Protein AF-A0A8J3UN17-F1 (afdb_monomer_lite)

Organism: NCBI:txid234614

Structure (mmCIF, N/CA/C/O backbone):
data_AF-A0A8J3UN17-F1
#
_entry.id   AF-A0A8J3UN17-F1
#
loop_
_atom_site.group_PDB
_atom_site.id
_atom_site.type_symbol
_atom_site.label_atom_id
_atom_site.label_alt_id
_atom_site.label_comp_id
_atom_site.label_asym_id
_atom_site.label_entity_id
_atom_site.label_seq_id
_atom_site.pdbx_PDB_ins_code
_atom_site.Cartn_x
_atom_site.Cartn_y
_atom_site.Cartn_z
_atom_site.occupancy
_atom_site.B_iso_or_equiv
_atom_site.auth_seq_id
_atom_site.auth_comp_id
_atom_site.auth_asym_id
_atom_site.auth_atom_id
_atom_site.pdbx_PDB_model_num
ATOM 1 N N . MET A 1 1 ? -39.071 50.445 -12.992 1.00 40.19 1 MET A N 1
ATOM 2 C CA . MET A 1 1 ? -38.0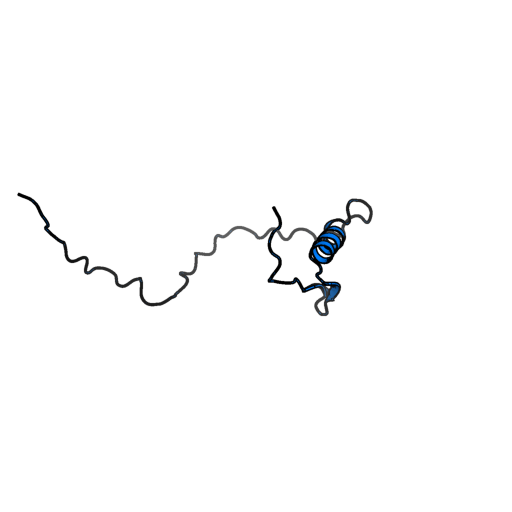36 50.228 -11.968 1.00 40.19 1 MET A CA 1
ATOM 3 C C . MET A 1 1 ? -37.836 48.726 -11.927 1.00 40.19 1 MET A C 1
ATOM 5 O O . MET A 1 1 ? -38.687 48.098 -11.324 1.00 40.19 1 MET A O 1
ATOM 9 N N . LEU A 1 2 ? -36.842 48.243 -12.701 1.00 54.91 2 LEU A N 1
ATOM 10 C CA . LEU A 1 2 ? -36.040 47.008 -12.543 1.00 54.91 2 LEU A CA 1
ATOM 11 C C . LEU A 1 2 ? -36.819 45.706 -12.253 1.00 54.91 2 LEU A C 1
ATOM 13 O O . LEU A 1 2 ? -37.566 45.644 -11.289 1.00 54.91 2 LEU A O 1
ATOM 17 N N . ASP A 1 3 ? -36.743 44.602 -12.983 1.00 45.69 3 ASP A N 1
ATOM 18 C CA . ASP A 1 3 ? -35.840 43.998 -13.973 1.00 45.69 3 ASP A CA 1
ATOM 19 C C . ASP A 1 3 ? -36.698 42.852 -14.605 1.00 45.69 3 ASP A C 1
ATOM 21 O O . ASP A 1 3 ? -37.792 42.569 -14.117 1.00 45.69 3 ASP A O 1
ATOM 25 N N . ASP A 1 4 ? -36.396 42.140 -15.682 1.00 52.25 4 ASP A N 1
ATOM 26 C CA . ASP A 1 4 ? -35.121 41.672 -16.196 1.00 52.25 4 ASP A CA 1
ATOM 27 C C . ASP A 1 4 ? -35.403 41.177 -17.625 1.00 52.25 4 ASP A C 1
ATOM 29 O O . ASP A 1 4 ? -36.339 40.405 -17.870 1.00 52.25 4 ASP A O 1
ATOM 33 N N . ASP A 1 5 ? -34.619 41.671 -18.572 1.00 61.41 5 ASP A N 1
ATOM 34 C CA . ASP A 1 5 ? -34.517 41.142 -19.923 1.00 61.41 5 ASP A CA 1
ATOM 35 C C . ASP A 1 5 ? -33.709 39.843 -19.792 1.00 61.41 5 ASP A C 1
ATOM 37 O O . ASP A 1 5 ? -32.487 39.880 -19.674 1.00 61.41 5 ASP A O 1
ATOM 41 N N . VAL A 1 6 ? -34.383 38.692 -19.686 1.00 59.41 6 VAL A N 1
ATOM 42 C CA . VAL A 1 6 ? -33.701 37.390 -19.650 1.00 59.41 6 VAL A CA 1
ATOM 43 C C . VAL A 1 6 ? -33.501 36.930 -21.092 1.00 59.41 6 VAL A C 1
ATOM 45 O O . VAL A 1 6 ? -34.457 36.428 -21.697 1.00 59.41 6 VAL A O 1
ATOM 48 N N . PRO A 1 7 ? -32.293 37.050 -21.674 1.00 54.38 7 PRO A N 1
ATOM 49 C CA . PRO A 1 7 ? -32.032 36.439 -22.960 1.00 54.38 7 PRO A CA 1
ATOM 50 C C . PRO A 1 7 ? -32.165 34.922 -22.820 1.00 54.38 7 PRO A C 1
ATOM 52 O O . PRO A 1 7 ? -31.594 34.289 -21.927 1.00 54.38 7 PRO A O 1
ATOM 55 N N . GLN A 1 8 ? -32.943 34.331 -23.722 1.00 59.81 8 GLN A N 1
ATOM 56 C CA . GLN A 1 8 ? -32.998 32.889 -23.902 1.00 59.81 8 GLN A CA 1
ATOM 57 C C . GLN A 1 8 ? -31.629 32.432 -24.425 1.00 59.81 8 GLN A C 1
ATOM 59 O O . GLN A 1 8 ? -31.377 32.468 -25.626 1.00 59.81 8 GLN A O 1
ATOM 64 N N . ASN A 1 9 ? -30.737 32.031 -23.515 1.00 54.59 9 ASN A N 1
ATOM 65 C CA . ASN A 1 9 ? -29.508 31.308 -23.838 1.00 54.59 9 ASN A CA 1
ATOM 66 C C . ASN A 1 9 ? -29.897 29.957 -24.461 1.00 54.59 9 ASN A C 1
ATOM 68 O O . ASN A 1 9 ? -30.068 28.967 -23.752 1.00 54.59 9 ASN A O 1
ATOM 72 N N . HIS A 1 10 ? -30.103 29.944 -25.778 1.00 53.31 10 HIS A N 1
ATOM 73 C CA . HIS A 1 10 ? -30.450 28.765 -26.573 1.00 53.31 10 HIS A CA 1
ATOM 74 C C . HIS A 1 10 ? -29.294 28.309 -27.470 1.00 53.31 10 HIS A C 1
ATOM 76 O O . HIS A 1 10 ? -29.521 27.780 -28.550 1.00 53.31 10 HIS A O 1
ATOM 82 N N . GLU A 1 11 ? -28.046 28.500 -27.050 1.00 50.59 11 GLU A N 1
ATOM 83 C CA . GLU A 1 11 ? -26.915 28.011 -27.833 1.00 50.59 11 GLU A CA 1
ATOM 84 C C . GLU A 1 11 ? -25.999 27.158 -26.955 1.00 50.59 11 GLU A C 1
ATOM 86 O O . GLU A 1 11 ? -25.400 27.616 -25.982 1.00 50.59 11 GLU A O 1
ATOM 91 N N . ASP A 1 12 ? -25.957 25.888 -27.355 1.00 52.34 12 ASP A N 1
ATOM 92 C CA . ASP A 1 12 ? -24.967 24.861 -27.064 1.00 52.34 12 ASP A CA 1
ATOM 93 C C . ASP A 1 12 ? -25.209 23.962 -25.847 1.00 52.34 12 ASP A C 1
ATOM 95 O O . ASP A 1 12 ? -24.608 24.069 -24.776 1.00 52.34 12 ASP A O 1
ATOM 99 N N . ASP A 1 13 ? -26.013 22.935 -26.128 1.00 51.94 13 ASP A N 1
ATOM 100 C CA . ASP A 1 13 ? -26.277 21.695 -25.393 1.00 51.94 13 ASP A CA 1
ATOM 101 C C . ASP A 1 13 ? -25.019 20.818 -25.165 1.00 51.94 13 ASP A C 1
ATOM 103 O O . ASP A 1 13 ? -25.047 19.588 -25.242 1.00 51.94 13 ASP A O 1
ATOM 107 N N . ALA A 1 14 ? -23.871 21.424 -24.864 1.00 53.22 14 ALA A N 1
ATOM 108 C CA . ALA A 1 14 ? -22.590 20.747 -24.677 1.00 53.22 14 ALA A CA 1
ATOM 109 C C . ALA A 1 14 ? -22.448 20.042 -23.311 1.00 53.22 14 ALA A C 1
ATOM 111 O O . ALA A 1 14 ? -21.364 19.559 -22.981 1.00 53.22 14 ALA A O 1
ATOM 112 N N . TYR A 1 15 ? -23.522 19.973 -22.515 1.00 48.81 15 TYR A N 1
ATOM 113 C CA . TYR A 1 15 ? -23.500 19.441 -21.147 1.00 48.81 15 TYR A CA 1
ATOM 114 C C . TYR A 1 15 ? -24.180 18.084 -20.947 1.00 48.81 15 TYR A C 1
ATOM 116 O O . TYR A 1 15 ? -24.155 17.553 -19.838 1.00 48.81 15 TYR A O 1
ATOM 124 N N . ALA A 1 16 ? -24.723 17.464 -21.993 1.00 52.62 16 ALA A N 1
ATOM 125 C CA . ALA A 1 16 ? -25.420 16.189 -21.861 1.00 52.62 16 ALA A CA 1
ATOM 126 C C . ALA A 1 16 ? -24.789 15.094 -22.722 1.00 52.62 16 ALA A C 1
ATOM 128 O O . ALA A 1 16 ? -25.431 14.623 -23.639 1.00 52.62 16 ALA A O 1
ATOM 129 N N . LEU A 1 17 ? -23.541 14.709 -22.431 1.00 52.44 17 LEU A N 1
ATOM 130 C CA . LEU A 1 17 ? -22.974 13.349 -22.531 1.00 52.44 17 LEU A CA 1
ATOM 131 C C . LEU A 1 17 ? -21.522 13.430 -22.021 1.00 52.44 17 LEU A C 1
ATOM 133 O O . LEU A 1 17 ? -20.739 14.237 -22.513 1.00 52.44 17 LEU A O 1
ATOM 137 N N . GLY A 1 18 ? -21.152 12.607 -21.035 1.00 54.06 18 GLY A N 1
ATOM 138 C CA . GLY A 1 18 ? -19.824 12.559 -20.403 1.00 54.06 18 GLY A CA 1
ATOM 139 C C . GLY A 1 18 ? -18.683 12.099 -21.321 1.00 54.06 18 GLY A C 1
ATOM 140 O O . GLY A 1 18 ? -18.067 11.064 -21.083 1.00 54.06 18 GLY A O 1
ATOM 141 N N . GLY A 1 19 ? -18.389 12.862 -22.370 1.00 52.59 19 GLY A N 1
ATOM 142 C CA . GLY A 1 19 ? -17.259 12.649 -23.261 1.00 52.59 19 GLY A CA 1
ATOM 143 C C . GLY A 1 19 ? -16.054 13.467 -22.811 1.00 52.59 19 GLY A C 1
ATOM 144 O O . GLY A 1 19 ? -16.040 14.689 -22.941 1.00 52.59 19 GLY A O 1
ATOM 145 N N . ILE A 1 20 ? -15.014 12.793 -22.322 1.00 57.44 20 ILE A N 1
ATOM 146 C CA . ILE A 1 20 ? -13.680 13.384 -22.180 1.00 57.44 20 ILE A CA 1
ATOM 147 C C . ILE A 1 20 ? -13.269 13.892 -23.567 1.00 57.44 20 ILE A C 1
ATOM 149 O O . ILE A 1 20 ? -13.071 13.092 -24.481 1.00 57.44 20 ILE A O 1
ATOM 153 N N . ARG A 1 21 ? -13.150 15.212 -23.753 1.00 63.94 21 ARG A N 1
ATOM 154 C CA . ARG A 1 21 ? -12.567 15.750 -24.987 1.00 63.94 21 ARG A CA 1
ATOM 155 C C . ARG A 1 21 ? -11.105 15.291 -25.057 1.00 63.94 21 ARG A C 1
ATOM 157 O O . ARG A 1 21 ? -10.363 15.572 -24.114 1.00 63.94 21 ARG A O 1
ATOM 164 N N . PRO A 1 22 ? -10.669 14.579 -26.112 1.00 58.69 22 PRO A N 1
ATOM 165 C CA . PRO A 1 22 ? -9.283 14.150 -26.211 1.00 58.69 22 PRO A CA 1
ATOM 166 C C . PRO A 1 22 ? -8.390 15.386 -26.342 1.00 58.69 22 PRO A C 1
ATOM 168 O O . PRO A 1 22 ? -8.522 16.170 -27.282 1.00 58.69 22 PRO A O 1
ATOM 171 N N . LEU A 1 23 ? -7.495 15.568 -25.370 1.00 68.19 23 LEU A N 1
ATOM 172 C CA . LEU A 1 23 ? -6.458 16.592 -25.429 1.00 68.19 23 LEU A CA 1
ATOM 173 C C . LEU A 1 23 ? -5.553 16.288 -26.638 1.00 68.19 23 LEU A C 1
ATOM 175 O O . LEU A 1 23 ? -5.139 15.133 -26.791 1.00 68.19 23 LEU A O 1
ATOM 179 N N . PRO A 1 24 ? -5.223 17.268 -27.499 1.00 62.53 24 PRO A N 1
ATOM 180 C CA . PRO A 1 24 ? -4.282 17.032 -28.585 1.00 62.53 24 PRO A CA 1
ATOM 181 C C . PRO A 1 24 ? -2.939 16.576 -28.007 1.00 62.53 24 PRO A C 1
ATOM 183 O O . PRO A 1 24 ? -2.420 17.168 -27.058 1.00 62.53 24 PRO A O 1
ATOM 186 N N . ALA A 1 25 ? -2.387 15.502 -28.574 1.00 65.06 25 ALA A N 1
ATOM 187 C CA . ALA A 1 25 ? -1.103 14.957 -28.162 1.00 65.06 25 ALA A CA 1
ATOM 188 C C . ALA A 1 25 ? -0.009 16.016 -28.360 1.00 65.06 25 ALA A C 1
ATOM 190 O O . ALA A 1 25 ? 0.365 16.336 -29.487 1.00 65.06 25 ALA A O 1
ATOM 191 N N . LEU A 1 26 ? 0.504 16.567 -27.259 1.00 73.94 26 LEU A N 1
ATOM 192 C CA . LEU A 1 26 ? 1.677 17.435 -27.283 1.00 73.94 26 LEU A CA 1
ATOM 193 C C . LEU A 1 26 ? 2.889 16.605 -27.752 1.00 73.94 26 LEU A C 1
ATOM 195 O O . LEU A 1 26 ? 3.213 15.598 -27.112 1.00 73.94 26 LEU A O 1
ATOM 199 N N . PRO A 1 27 ? 3.594 16.983 -28.835 1.00 59.47 27 PRO A N 1
ATOM 200 C CA . PRO A 1 27 ? 4.817 16.301 -29.235 1.00 59.47 27 PRO A CA 1
ATOM 201 C C . PRO A 1 27 ? 5.948 16.702 -28.282 1.00 59.47 27 PRO A C 1
ATOM 203 O O . PRO A 1 27 ? 6.600 17.729 -28.452 1.00 59.47 27 PRO A O 1
ATOM 206 N N . GLY A 1 28 ? 6.174 15.892 -27.249 1.00 57.06 28 GLY A N 1
ATOM 207 C CA . GLY A 1 28 ? 7.134 16.231 -26.201 1.00 57.06 28 GLY A CA 1
ATOM 208 C C . GLY A 1 28 ? 7.534 15.044 -25.339 1.00 57.06 28 GLY A C 1
ATOM 209 O O . GLY A 1 28 ? 7.163 14.978 -24.179 1.00 57.06 28 GLY A O 1
ATOM 210 N N . ARG A 1 29 ? 8.277 14.109 -25.944 1.00 59.16 29 ARG A N 1
ATOM 211 C CA . ARG A 1 29 ? 9.246 13.181 -25.328 1.00 59.16 29 ARG A CA 1
ATOM 212 C C . ARG A 1 29 ? 8.965 12.788 -23.869 1.00 59.16 29 ARG A C 1
ATOM 214 O O . ARG A 1 29 ? 9.411 13.452 -22.938 1.00 59.16 29 ARG A O 1
ATOM 221 N N . ILE A 1 30 ? 8.388 11.604 -23.674 1.00 62.44 30 ILE A N 1
ATOM 222 C CA . ILE A 1 30 ? 8.622 10.865 -22.431 1.00 62.44 30 ILE A CA 1
ATOM 223 C C . ILE A 1 30 ? 10.118 10.534 -22.416 1.00 62.44 30 ILE A C 1
ATOM 225 O O . ILE A 1 30 ? 10.581 9.682 -23.176 1.00 62.44 30 ILE A O 1
ATOM 229 N N . CYS A 1 31 ? 10.899 11.233 -21.595 1.00 54.56 31 CYS A N 1
ATOM 230 C CA . CYS A 1 31 ? 12.248 10.789 -21.276 1.00 54.56 31 CYS A CA 1
ATOM 231 C C . CYS A 1 31 ? 12.117 9.476 -20.503 1.00 54.56 31 CYS A C 1
ATOM 233 O O . CYS A 1 31 ? 11.787 9.480 -19.318 1.00 54.56 31 CYS A O 1
ATOM 235 N N . ALA A 1 32 ? 12.350 8.346 -21.171 1.00 62.16 32 ALA A N 1
ATOM 236 C CA . ALA A 1 32 ? 12.549 7.082 -20.484 1.00 62.16 32 ALA A CA 1
ATOM 237 C C . ALA A 1 32 ? 13.803 7.229 -19.614 1.00 62.16 32 ALA A C 1
ATOM 239 O O . ALA A 1 32 ? 14.927 7.226 -20.119 1.00 62.16 32 ALA A O 1
ATOM 240 N N . ALA A 1 33 ? 13.610 7.423 -18.309 1.00 61.38 33 ALA A N 1
ATOM 241 C CA . ALA A 1 33 ? 14.712 7.400 -17.365 1.00 61.38 33 ALA A CA 1
ATOM 242 C C . ALA A 1 33 ? 15.406 6.030 -17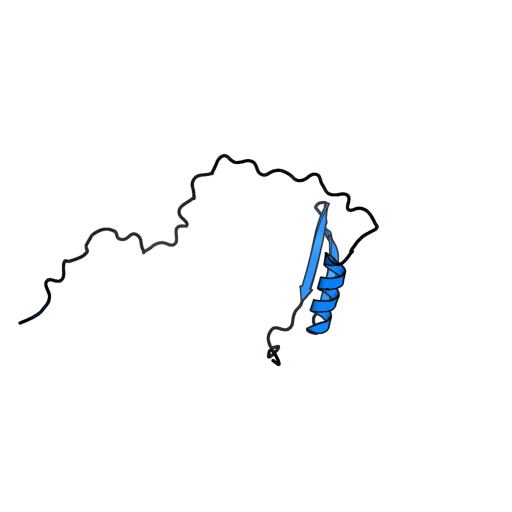.475 1.00 61.38 33 ALA A C 1
ATOM 244 O O . ALA A 1 33 ? 14.715 5.007 -17.577 1.00 61.38 33 ALA A O 1
ATOM 245 N N . PRO A 1 34 ? 16.751 5.972 -17.478 1.00 54.50 34 PRO A N 1
ATOM 246 C CA . PRO A 1 34 ? 17.448 4.696 -17.445 1.00 54.50 34 PRO A CA 1
ATOM 247 C C . PRO A 1 34 ? 16.925 3.905 -16.248 1.00 54.50 34 PRO A C 1
ATOM 249 O O . PRO A 1 34 ? 16.732 4.471 -15.172 1.00 54.50 34 PRO A O 1
ATOM 252 N N . ARG A 1 35 ? 16.659 2.607 -16.441 1.00 62.56 35 ARG A N 1
ATOM 253 C CA . ARG A 1 35 ? 16.219 1.708 -15.369 1.00 62.56 35 ARG A CA 1
ATOM 254 C C . ARG A 1 35 ? 17.229 1.822 -14.237 1.00 62.56 35 ARG A C 1
ATOM 256 O O . ARG A 1 35 ? 18.325 1.277 -14.344 1.00 62.56 35 ARG A O 1
ATOM 263 N N . ALA A 1 36 ? 16.883 2.578 -13.201 1.00 57.41 36 ALA A N 1
ATOM 264 C CA . ALA A 1 36 ? 17.788 2.846 -12.107 1.00 57.41 36 ALA A CA 1
ATOM 265 C C . ALA A 1 36 ? 18.087 1.510 -11.425 1.00 57.41 36 ALA A C 1
ATOM 267 O O . ALA A 1 36 ? 17.269 0.974 -10.680 1.00 57.41 36 ALA A O 1
ATOM 268 N N . THR A 1 37 ? 19.264 0.944 -11.680 1.00 59.38 37 THR A N 1
ATOM 269 C CA . THR A 1 37 ? 19.871 -0.008 -10.757 1.00 59.38 37 THR A CA 1
ATOM 270 C C . THR A 1 37 ? 20.262 0.812 -9.541 1.00 59.38 37 THR A C 1
ATOM 272 O O . THR A 1 37 ? 21.368 1.348 -9.482 1.00 59.38 37 THR A O 1
ATOM 275 N N . ALA A 1 38 ? 19.301 1.017 -8.637 1.00 56.03 38 ALA A N 1
ATOM 276 C CA . ALA A 1 38 ? 19.499 1.824 -7.447 1.00 56.03 38 ALA A CA 1
ATOM 277 C C . ALA A 1 38 ? 20.784 1.355 -6.733 1.00 56.03 38 ALA A C 1
ATOM 279 O O . ALA A 1 38 ? 20.939 0.148 -6.497 1.00 56.03 38 ALA A O 1
ATOM 280 N N . PRO A 1 39 ? 21.720 2.267 -6.412 1.00 51.38 39 PRO A N 1
ATOM 281 C CA . PRO A 1 39 ? 22.907 1.929 -5.640 1.00 51.38 39 PRO A CA 1
ATOM 282 C C . PRO A 1 39 ? 22.471 1.251 -4.337 1.00 51.38 39 PRO A C 1
ATOM 284 O O . PRO A 1 39 ? 21.604 1.762 -3.628 1.00 51.38 39 PRO A 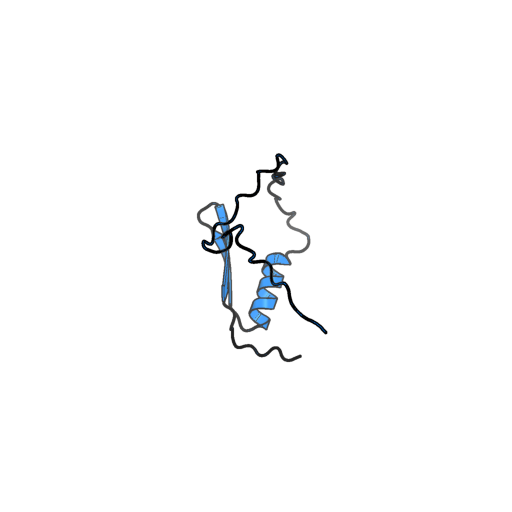O 1
ATOM 287 N N . ARG A 1 40 ? 23.050 0.090 -4.010 1.00 55.59 40 ARG A N 1
ATOM 288 C CA . ARG A 1 40 ? 22.656 -0.763 -2.867 1.00 55.59 40 ARG A CA 1
ATOM 289 C C . ARG A 1 40 ? 22.975 -0.157 -1.484 1.00 55.59 40 ARG A C 1
ATOM 291 O O . ARG A 1 40 ? 23.213 -0.915 -0.550 1.00 55.59 40 ARG A O 1
ATOM 298 N N . GLY A 1 41 ? 23.011 1.166 -1.331 1.00 52.28 41 GLY A N 1
ATOM 299 C CA . GLY A 1 41 ? 23.664 1.795 -0.182 1.00 52.28 41 GLY A CA 1
ATOM 300 C C . GLY A 1 41 ? 22.961 2.954 0.511 1.00 52.28 41 GLY A C 1
ATOM 301 O O . GLY A 1 41 ? 23.322 3.215 1.650 1.00 52.28 41 GLY A O 1
ATOM 302 N N . GLN A 1 42 ? 22.011 3.679 -0.089 1.00 53.66 42 GLN A N 1
ATOM 303 C CA . GLN A 1 42 ? 21.557 4.939 0.524 1.00 53.66 42 GLN A CA 1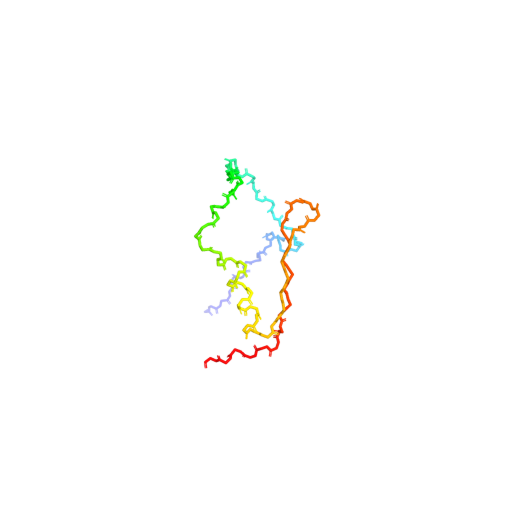
ATOM 304 C C . GLN A 1 42 ? 20.040 5.104 0.378 1.00 53.66 42 GLN A C 1
ATOM 306 O O . GLN A 1 42 ? 19.517 5.304 -0.712 1.00 53.66 42 GLN A O 1
ATOM 311 N N . HIS A 1 43 ? 19.358 4.958 1.521 1.00 51.75 43 HIS A N 1
ATOM 312 C CA . HIS A 1 43 ? 17.944 5.251 1.773 1.00 51.75 43 HIS A CA 1
ATOM 313 C C . HIS A 1 43 ? 16.902 4.326 1.116 1.00 51.75 43 HIS A C 1
ATOM 315 O O . HIS A 1 43 ? 16.132 4.706 0.237 1.00 51.75 43 HIS A O 1
ATOM 321 N N . ARG A 1 44 ? 16.781 3.101 1.651 1.00 59.12 44 ARG A N 1
ATOM 322 C CA . ARG A 1 44 ? 15.659 2.175 1.388 1.00 59.12 44 ARG A CA 1
ATOM 323 C C . ARG A 1 44 ? 14.343 2.629 2.054 1.00 59.12 44 ARG A C 1
ATOM 325 O O . ARG A 1 44 ? 13.659 1.816 2.657 1.00 59.12 44 ARG A O 1
ATOM 332 N N . TYR A 1 45 ? 13.965 3.905 1.962 1.00 62.09 45 TYR A N 1
ATOM 333 C CA . TYR A 1 45 ? 12.760 4.423 2.633 1.00 62.09 45 TYR A CA 1
ATOM 334 C C . TYR A 1 45 ? 11.453 4.182 1.878 1.00 62.09 45 TYR A C 1
ATOM 336 O O . TYR A 1 45 ? 10.396 4.290 2.488 1.00 62.09 45 TYR A O 1
ATOM 344 N N . GLY A 1 46 ? 11.493 3.856 0.582 1.00 82.00 46 GLY A N 1
ATOM 345 C CA . GLY A 1 46 ? 10.276 3.696 -0.225 1.00 82.00 46 GLY A CA 1
ATOM 346 C C . GLY A 1 46 ? 9.333 2.634 0.344 1.00 82.00 46 GLY A C 1
ATOM 347 O O . GLY A 1 46 ? 8.249 2.956 0.820 1.00 82.00 46 GLY A O 1
ATOM 348 N N . LEU A 1 47 ? 9.778 1.374 0.356 1.00 88.62 47 LEU A N 1
ATOM 349 C CA . LEU A 1 47 ? 8.986 0.261 0.893 1.00 88.62 47 LEU A CA 1
ATOM 350 C C . LEU A 1 47 ? 9.034 0.177 2.419 1.00 88.62 47 LEU A C 1
ATOM 352 O O . LEU A 1 47 ? 8.013 -0.114 3.029 1.00 88.62 47 LEU A O 1
ATOM 356 N N . ILE A 1 48 ? 10.186 0.456 3.045 1.00 90.50 48 ILE A N 1
ATOM 357 C CA . ILE A 1 48 ? 10.309 0.390 4.511 1.00 90.50 48 ILE A CA 1
ATOM 358 C C . ILE A 1 48 ? 9.422 1.457 5.159 1.00 90.50 48 ILE A C 1
ATOM 360 O O . ILE A 1 48 ? 8.596 1.124 6.000 1.00 90.50 48 ILE A O 1
ATOM 364 N N . GLY A 1 49 ? 9.503 2.707 4.698 1.00 90.81 49 GLY A N 1
ATOM 365 C CA . GLY A 1 49 ? 8.679 3.795 5.225 1.00 90.81 49 GLY A CA 1
ATOM 366 C C . GLY A 1 49 ? 7.195 3.637 4.897 1.00 90.81 49 GLY A C 1
ATOM 367 O O . GLY A 1 49 ? 6.340 4.029 5.689 1.00 90.81 49 GLY A O 1
ATOM 368 N N . LEU A 1 50 ? 6.855 3.042 3.746 1.00 92.75 50 LEU A N 1
ATOM 369 C CA . LEU A 1 50 ? 5.471 2.664 3.458 1.00 92.75 50 LEU A CA 1
ATOM 370 C C . LEU A 1 50 ? 4.983 1.582 4.431 1.00 92.75 50 LEU A C 1
ATOM 372 O O . LEU A 1 50 ? 3.885 1.708 4.966 1.00 92.75 50 LEU A O 1
ATOM 376 N N . ALA A 1 51 ? 5.801 0.564 4.702 1.00 93.19 51 ALA A N 1
ATOM 377 C CA . ALA A 1 51 ? 5.441 -0.509 5.617 1.00 93.19 51 ALA A CA 1
ATOM 378 C C . ALA A 1 51 ? 5.291 -0.036 7.062 1.00 93.19 51 ALA A C 1
ATOM 380 O O . ALA A 1 51 ? 4.362 -0.462 7.744 1.00 93.19 51 ALA A O 1
ATOM 381 N N . GLU A 1 52 ? 6.158 0.869 7.510 1.00 95.12 52 GLU A N 1
ATOM 382 C CA . GLU A 1 52 ? 6.018 1.553 8.795 1.00 95.12 52 GLU A CA 1
ATOM 383 C C . GLU A 1 52 ? 4.661 2.260 8.880 1.00 95.12 52 GLU A C 1
ATOM 385 O O . GLU A 1 52 ? 3.872 1.937 9.763 1.00 95.12 52 GLU A O 1
ATOM 390 N N . ARG A 1 53 ? 4.328 3.128 7.911 1.00 93.81 53 ARG A N 1
ATOM 391 C CA . ARG A 1 53 ? 3.051 3.867 7.898 1.00 93.81 53 ARG A CA 1
ATOM 392 C C . ARG A 1 53 ? 1.826 2.957 7.872 1.00 93.81 53 ARG A C 1
ATOM 394 O O . ARG A 1 53 ? 0.894 3.179 8.640 1.00 93.81 53 ARG A O 1
ATOM 401 N N . VAL A 1 54 ? 1.819 1.932 7.019 1.00 95.56 54 VAL A N 1
ATOM 402 C CA . VAL A 1 54 ? 0.696 0.986 6.935 1.00 95.56 54 VAL A CA 1
ATOM 403 C C . VAL A 1 54 ? 0.490 0.277 8.273 1.00 95.56 54 VAL A C 1
ATOM 405 O O . VAL A 1 54 ? -0.641 0.186 8.744 1.00 95.56 54 VAL A O 1
ATOM 408 N N . ARG A 1 55 ? 1.571 -0.165 8.926 1.00 94.25 55 ARG A N 1
ATOM 409 C CA . ARG A 1 55 ? 1.498 -0.819 10.241 1.00 94.25 55 ARG A CA 1
ATOM 410 C C . ARG A 1 55 ? 1.064 0.138 11.348 1.00 94.25 55 ARG A C 1
ATOM 412 O O . ARG A 1 55 ? 0.284 -0.269 12.202 1.00 94.25 55 ARG A O 1
ATOM 419 N N . THR A 1 56 ? 1.511 1.395 11.325 1.00 94.50 56 THR A N 1
ATOM 420 C CA . THR A 1 56 ? 1.063 2.429 12.274 1.00 94.50 56 THR A CA 1
ATOM 421 C C . THR A 1 56 ? -0.448 2.652 12.199 1.00 94.50 56 THR A C 1
ATOM 423 O O . THR A 1 56 ? -1.077 2.853 13.230 1.00 94.50 56 THR A O 1
ATOM 426 N N . LEU A 1 57 ? -1.041 2.550 11.006 1.00 93.88 57 LEU A N 1
ATOM 427 C CA . LEU A 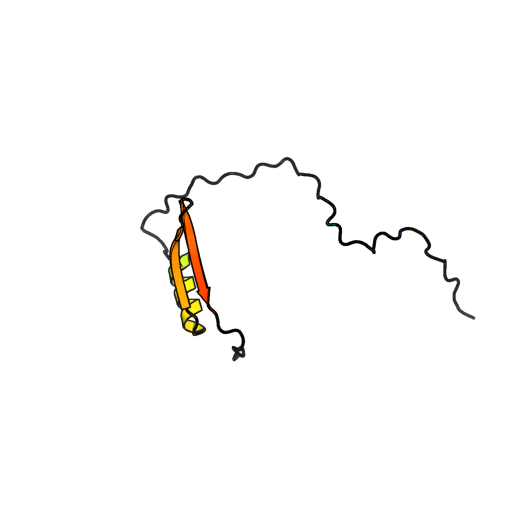1 57 ? -2.491 2.640 10.796 1.00 93.88 57 LEU A CA 1
ATOM 428 C C . LEU A 1 57 ? -3.244 1.323 11.084 1.00 93.88 57 LEU A C 1
ATOM 430 O O . LEU A 1 57 ? -4.427 1.211 10.771 1.00 93.88 57 LEU A O 1
ATOM 434 N N . GLY A 1 58 ? -2.574 0.297 11.623 1.00 94.50 58 GLY A N 1
ATOM 435 C CA . GLY A 1 58 ? -3.168 -1.024 11.866 1.00 94.50 58 GLY A CA 1
ATOM 436 C C . GLY A 1 58 ? -3.432 -1.840 10.594 1.00 94.50 58 GLY A C 1
ATOM 437 O O . GLY A 1 58 ? -4.165 -2.829 10.628 1.00 94.50 58 GLY A O 1
ATOM 438 N N . GLY A 1 59 ? -2.856 -1.429 9.465 1.00 95.06 59 GLY A N 1
ATOM 439 C CA . GLY A 1 59 ? -2.963 -2.110 8.184 1.00 95.06 59 GLY A CA 1
ATOM 440 C C . GLY A 1 59 ? -1.945 -3.234 7.990 1.00 95.06 59 GLY A C 1
ATOM 441 O O . GLY A 1 59 ? -1.104 -3.531 8.844 1.00 95.06 59 GLY A O 1
ATOM 442 N N . ARG A 1 60 ? -2.008 -3.864 6.816 1.00 96.88 60 ARG A N 1
ATOM 443 C CA . ARG A 1 60 ? -1.100 -4.938 6.381 1.00 96.88 60 ARG A CA 1
ATOM 444 C C . ARG A 1 60 ? -0.507 -4.591 5.025 1.00 96.88 60 ARG A C 1
ATOM 446 O O . ARG A 1 60 ? -1.169 -3.940 4.227 1.00 96.88 60 ARG A O 1
ATOM 453 N N . ILE A 1 61 ? 0.724 -5.026 4.776 1.00 96.50 61 ILE A N 1
ATOM 454 C CA . ILE A 1 61 ? 1.428 -4.783 3.516 1.00 96.50 61 ILE A CA 1
ATOM 455 C C . ILE A 1 61 ? 2.289 -5.987 3.133 1.00 96.50 61 ILE A C 1
ATOM 457 O O . ILE A 1 61 ? 2.946 -6.569 4.001 1.00 96.50 61 ILE A O 1
ATOM 461 N N . ASP A 1 62 ? 2.314 -6.300 1.843 1.00 94.69 62 ASP A N 1
ATOM 462 C CA . ASP A 1 62 ? 3.248 -7.222 1.205 1.00 94.69 62 ASP A CA 1
ATOM 463 C C . ASP A 1 62 ? 3.874 -6.557 -0.030 1.00 94.69 62 ASP A C 1
ATOM 465 O O . ASP A 1 62 ? 3.260 -5.701 -0.672 1.00 94.69 62 ASP A O 1
ATOM 469 N N . ALA A 1 63 ? 5.125 -6.893 -0.334 1.00 92.25 63 ALA A N 1
ATOM 470 C CA . ALA A 1 63 ? 5.825 -6.344 -1.486 1.00 92.25 63 ALA A CA 1
ATOM 471 C C . ALA A 1 63 ? 6.770 -7.382 -2.086 1.00 92.25 63 ALA A C 1
ATOM 473 O O . ALA A 1 63 ? 7.652 -7.907 -1.401 1.00 92.25 63 ALA A O 1
ATOM 474 N N . GLY A 1 64 ? 6.647 -7.602 -3.392 1.00 89.81 64 GLY A N 1
ATOM 475 C CA . GLY A 1 64 ? 7.435 -8.602 -4.097 1.00 89.81 64 GLY A CA 1
ATOM 476 C C . GLY A 1 64 ? 7.517 -8.375 -5.607 1.00 89.81 64 GLY A C 1
ATOM 477 O O . GLY A 1 64 ? 6.882 -7.467 -6.153 1.00 89.81 64 GLY A O 1
ATOM 478 N N . PRO A 1 65 ? 8.330 -9.184 -6.305 1.00 90.56 65 PRO A N 1
ATOM 479 C CA . PRO A 1 65 ? 8.401 -9.162 -7.759 1.00 90.56 65 PRO A CA 1
ATOM 480 C C . PRO A 1 65 ? 7.089 -9.666 -8.380 1.00 90.56 65 PRO A C 1
ATOM 482 O O . PRO A 1 65 ? 6.561 -10.703 -7.988 1.00 90.56 65 PRO A O 1
ATOM 485 N N . GLY A 1 66 ? 6.582 -8.937 -9.373 1.00 88.56 66 GLY A N 1
ATOM 486 C CA . GLY A 1 66 ? 5.420 -9.325 -10.171 1.00 88.56 66 GLY A CA 1
ATOM 487 C C . GLY A 1 66 ? 5.791 -10.215 -11.359 1.00 88.56 66 GLY A C 1
ATOM 488 O O . GLY A 1 66 ? 6.934 -10.214 -11.823 1.00 88.56 66 GLY A O 1
ATOM 489 N N . ILE A 1 67 ? 4.799 -10.933 -11.893 1.00 87.56 67 ILE A N 1
ATOM 490 C CA . ILE A 1 67 ? 4.967 -11.877 -13.014 1.00 87.56 67 ILE A CA 1
ATOM 491 C C . ILE A 1 67 ? 5.493 -11.213 -14.301 1.00 87.56 67 ILE A C 1
ATOM 493 O O . ILE A 1 67 ? 6.259 -11.824 -15.041 1.00 87.56 67 ILE A O 1
ATOM 497 N N . ASP A 1 68 ? 5.193 -9.927 -14.509 1.00 87.56 68 ASP A N 1
ATOM 498 C CA . ASP A 1 68 ? 5.569 -9.170 -15.712 1.00 87.56 68 ASP A CA 1
ATOM 499 C C . ASP A 1 68 ? 6.898 -8.407 -15.568 1.00 87.56 68 ASP A C 1
ATOM 501 O O . ASP A 1 68 ? 7.110 -7.357 -16.174 1.00 87.56 68 ASP A O 1
ATOM 505 N N . ARG A 1 69 ? 7.829 -8.931 -14.756 1.00 79.25 69 ARG A N 1
ATOM 506 C CA . ARG A 1 69 ? 9.145 -8.317 -14.460 1.00 79.25 69 ARG A CA 1
ATOM 507 C C . ARG A 1 69 ? 9.064 -6.955 -13.743 1.00 79.25 69 ARG A C 1
ATOM 509 O O . ARG A 1 69 ? 10.032 -6.193 -13.762 1.00 79.25 69 ARG A O 1
ATOM 516 N N . GLY A 1 70 ? 7.924 -6.663 -13.113 1.00 85.62 70 GLY A N 1
ATOM 517 C CA . GLY A 1 70 ? 7.671 -5.471 -12.296 1.00 85.62 70 GLY A CA 1
ATOM 518 C C . GLY A 1 70 ? 7.729 -5.738 -10.788 1.00 85.62 70 GLY A C 1
ATOM 519 O O . GLY A 1 70 ? 8.161 -6.802 -10.350 1.00 85.62 70 GLY A O 1
ATOM 520 N N . TRP A 1 71 ? 7.273 -4.772 -9.989 1.00 87.50 71 TRP A N 1
ATOM 521 C CA . TRP A 1 71 ? 7.040 -4.926 -8.548 1.00 87.50 71 TRP A CA 1
ATOM 522 C C . TRP A 1 71 ? 5.554 -4.783 -8.252 1.00 87.50 71 TRP A C 1
ATOM 524 O O . TRP A 1 71 ? 4.894 -3.917 -8.825 1.00 87.50 71 TRP A O 1
ATOM 534 N N . VAL A 1 72 ? 5.059 -5.607 -7.338 1.00 91.81 72 VAL A N 1
ATOM 535 C CA . VAL A 1 72 ? 3.705 -5.517 -6.799 1.00 91.81 72 VAL A CA 1
ATOM 536 C C . VAL A 1 72 ? 3.814 -5.181 -5.321 1.00 91.81 72 VAL A C 1
ATOM 538 O O . VAL A 1 72 ? 4.649 -5.735 -4.604 1.00 91.81 72 VAL A O 1
ATOM 541 N N . VAL A 1 73 ? 2.980 -4.243 -4.889 1.00 93.69 73 VAL A N 1
ATOM 542 C CA . VAL A 1 73 ? 2.786 -3.900 -3.485 1.00 93.69 73 VAL A CA 1
ATOM 543 C C . VAL A 1 73 ? 1.300 -4.030 -3.210 1.00 93.69 73 VAL A C 1
ATOM 545 O O . VAL A 1 73 ? 0.501 -3.361 -3.861 1.00 93.69 73 VAL A O 1
ATOM 548 N N . ASP A 1 74 ? 0.952 -4.889 -2.263 1.00 95.81 74 ASP A N 1
ATOM 549 C CA . ASP A 1 74 ? -0.412 -5.058 -1.778 1.00 95.81 74 ASP A CA 1
ATOM 550 C C . ASP A 1 74 ? -0.499 -4.453 -0.376 1.00 95.81 74 ASP A C 1
ATOM 552 O O . ASP A 1 74 ? 0.332 -4.757 0.481 1.00 95.81 74 ASP A O 1
ATOM 556 N N . ALA A 1 75 ? -1.459 -3.559 -0.148 1.00 96.31 75 ALA A N 1
ATOM 557 C CA . ALA A 1 75 ? -1.647 -2.898 1.134 1.00 96.31 75 ALA A CA 1
ATOM 558 C C . ALA A 1 75 ? -3.134 -2.796 1.487 1.00 96.31 75 ALA A C 1
ATOM 560 O O . ALA A 1 75 ? -3.929 -2.219 0.748 1.00 96.31 75 ALA A O 1
ATOM 561 N N . ALA A 1 76 ? -3.484 -3.292 2.671 1.00 96.31 76 ALA A N 1
ATOM 562 C CA . ALA A 1 76 ? -4.822 -3.206 3.237 1.00 96.31 76 ALA A CA 1
ATOM 563 C C . ALA A 1 76 ? -4.830 -2.211 4.402 1.00 96.31 76 ALA A C 1
ATOM 565 O O . ALA A 1 76 ? -4.069 -2.369 5.361 1.00 96.31 76 ALA A O 1
ATOM 566 N N . LEU A 1 77 ? -5.705 -1.205 4.327 1.00 94.25 77 LEU A N 1
ATOM 567 C CA . LEU A 1 77 ? -5.867 -0.164 5.344 1.00 94.25 77 LEU A CA 1
ATOM 568 C C . LEU A 1 77 ? -7.294 -0.175 5.915 1.00 94.25 77 LEU A C 1
ATOM 570 O O . LEU A 1 77 ? -8.251 -0.298 5.148 1.00 94.25 77 LEU A O 1
ATOM 574 N N . PRO A 1 78 ? -7.468 -0.012 7.237 1.00 90.94 78 PRO A N 1
ATOM 575 C CA . PRO A 1 78 ? -8.791 0.177 7.824 1.00 90.94 78 PRO A CA 1
ATOM 576 C C . PRO A 1 78 ? -9.381 1.545 7.430 1.00 90.94 78 PRO A C 1
ATOM 578 O O . PRO A 1 78 ? -8.704 2.562 7.547 1.00 90.94 78 PRO A O 1
ATOM 581 N N . LEU A 1 79 ? -10.648 1.589 6.999 1.00 88.12 79 LEU A N 1
ATOM 582 C CA . LEU A 1 79 ? -11.290 2.818 6.492 1.00 88.12 79 LEU A CA 1
ATOM 583 C C . LEU A 1 79 ? -11.968 3.677 7.575 1.00 88.12 79 LEU A C 1
ATOM 585 O O . LEU A 1 79 ? -12.203 4.860 7.357 1.00 88.12 79 LEU A O 1
ATOM 589 N N . ASN A 1 80 ? -12.242 3.107 8.753 1.00 82.88 80 ASN A N 1
ATOM 590 C CA . ASN A 1 80 ? -12.975 3.775 9.841 1.00 82.88 80 ASN A CA 1
ATOM 591 C C . ASN A 1 80 ? -12.043 4.387 10.901 1.00 82.88 80 ASN A C 1
ATOM 593 O O . ASN A 1 80 ? -12.399 4.455 12.075 1.00 82.88 80 ASN A O 1
ATOM 597 N N . GLN A 1 81 ? -10.820 4.758 10.522 1.00 69.19 81 GLN A N 1
ATOM 598 C CA . GLN A 1 81 ? -9.873 5.367 11.454 1.00 69.19 81 GLN A CA 1
ATOM 599 C C . GLN A 1 81 ? -10.235 6.847 11.612 1.00 69.19 81 GLN A C 1
ATOM 601 O O . GLN A 1 81 ? -10.017 7.645 10.701 1.00 69.19 81 GLN A O 1
ATOM 606 N N . GLU A 1 82 ? -10.822 7.213 12.751 1.00 70.56 82 GLU A N 1
ATOM 607 C CA . GLU A 1 82 ? -10.969 8.616 13.132 1.00 70.56 82 GLU A CA 1
ATOM 608 C C . GLU A 1 82 ? -9.566 9.218 13.275 1.00 70.56 82 GLU A C 1
ATOM 610 O O . GLU A 1 82 ? -8.714 8.680 13.986 1.00 70.56 82 GLU A O 1
ATOM 615 N N . VAL A 1 83 ? -9.285 10.304 12.550 1.00 66.75 83 VAL A N 1
ATOM 616 C CA . VAL A 1 83 ? -7.992 10.987 12.647 1.00 66.75 83 VAL A CA 1
ATOM 617 C C . VAL A 1 83 ? -7.967 11.720 13.984 1.00 66.75 83 VAL A C 1
ATOM 619 O O . VAL A 1 83 ? -8.432 12.854 14.080 1.00 66.75 83 VAL A O 1
ATOM 622 N N . ALA A 1 84 ? -7.449 11.058 15.020 1.00 61.25 84 ALA A N 1
ATOM 623 C CA . ALA A 1 84 ? -7.140 11.700 16.290 1.00 61.25 84 ALA A CA 1
ATOM 624 C C . ALA A 1 84 ? -6.116 12.812 16.015 1.00 61.25 84 ALA A C 1
ATOM 626 O O . ALA A 1 84 ? -4.980 12.538 15.619 1.00 61.25 84 ALA A O 1
ATOM 627 N N . ARG A 1 85 ? -6.576 14.060 16.113 1.00 55.16 85 ARG A N 1
ATOM 628 C CA . ARG A 1 85 ? -5.793 15.270 15.859 1.00 55.16 85 ARG A CA 1
ATOM 629 C C . ARG A 1 85 ? -5.063 15.713 17.120 1.00 55.16 85 ARG A C 1
ATOM 631 O O . ARG A 1 85 ? -5.671 15.611 18.2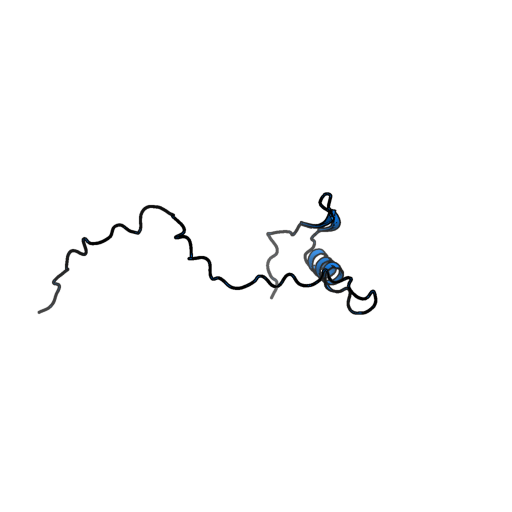07 1.00 55.16 85 ARG A O 1
#

Secondary structure (DSSP, 8-state):
----------S--TTSS---PPPP---------------TTS--HHHHHHHHHHHHTT-EEEEEE-TTSSEEEEEE--S------

pLDDT: mean 71.42, std 17.68, range [40.19, 96.88]

Radius of gyration: 25.7 Å; chains: 1; bounding box: 62×62×46 Å

Foldseek 3Di:
DDDDDDPPPPDDPPPPDPDDDDDPDDPDDPPPDPPDPDDPDDDPCPVVVVQVVLVVQVKDKDWDQDPVRHIDIDIDGDPPDDPPD

Sequence (85 aa):
MLDDDVPQNHEDDAYALGGIRPLPALPGRICAAPRATAPRGQHRYGLIGLAERVRTLGGRIDAGPGIDRGWVVDAALPLNQEVAR

InterPro domains:
  IPR036890 Histidine kinase/HSP90-like ATPase superfamily [G3DSA:3.30.565.10] (5-80)